Protein AF-A0A7M7PN02-F1 (afdb_monomer_lite)

pLDDT: mean 83.76, std 17.41, range [32.0, 98.0]

Foldseek 3Di:
DPPVPPVVPPPLQPDQLLLCCFQDNPVSSVVSVVVVLCCCQPPNLVVVLVQCVPDPLNESDDNDDDPVLVVLLVVLVLQCQDPVRVVSCVVRVSSVVSNVVQCPPPVNVVVVPDPVDDDDDDNVNSVVVCVVVVGHGPPD

Sequence (140 aa):
MLSMGAEDIAFPSLMSPMFLEVQFTKEAADKASENGIKECRERYLPVFEKVLD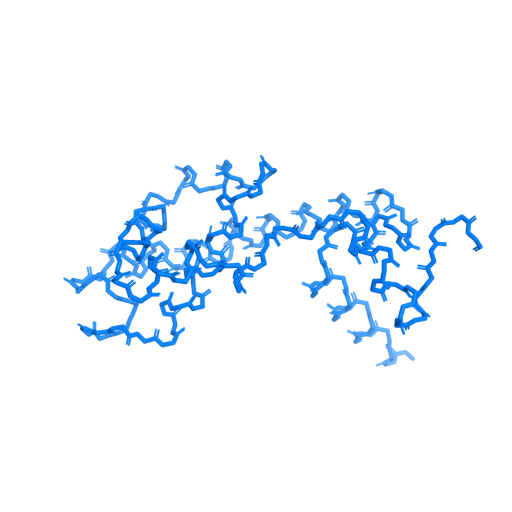ESTSGFLVGDSMSRADIMLFDGLCYLHEDPKLESELQNFPRCSAFIDHFSKQSGIKEYLASPRRNGLPDLEYTKHCCRILNLPLAGK

Radius of gyration: 17.41 Å; chains: 1; bounding box: 35×39×48 Å

InterPro domains:
  IPR004046 Glutathione S-transferase, C-terminal [PF14497] (23-114)
  IPR010987 Glutathione S-transferase, C-terminal-like [PS50405] (1-125)
  IPR036282 Glutathione S-transferase, C-terminal domain superfamily [SSF47616] (14-117)
  IPR050213 Glutathione S-transferase superfamily [PTHR11571] (23-114)

Structure (mmCIF, N/CA/C/O backbone):
data_AF-A0A7M7PN02-F1
#
_entry.id   AF-A0A7M7PN02-F1
#
loop_
_atom_site.group_PDB
_atom_site.id
_atom_site.type_symbol
_atom_site.label_atom_id
_atom_site.label_alt_id
_atom_site.label_comp_id
_atom_site.label_asym_id
_atom_site.label_entity_id
_atom_site.label_seq_id
_atom_site.pdbx_PDB_ins_code
_atom_site.Cartn_x
_atom_site.Cartn_y
_atom_site.Cartn_z
_atom_site.occupancy
_atom_site.B_iso_or_equiv
_atom_site.auth_seq_id
_atom_site.auth_comp_id
_atom_site.auth_asym_id
_atom_site.auth_atom_id
_atom_site.pdbx_PDB_model_num
ATOM 1 N N . MET A 1 1 ? -3.385 20.021 -27.895 1.00 37.88 1 MET A N 1
ATOM 2 C CA . MET A 1 1 ? -2.944 20.492 -26.561 1.00 37.88 1 MET A CA 1
ATOM 3 C C . MET A 1 1 ? -3.757 19.914 -25.395 1.00 37.88 1 MET A C 1
ATOM 5 O O . MET A 1 1 ? -3.311 20.053 -24.271 1.00 37.88 1 MET A O 1
ATOM 9 N N . LEU A 1 2 ? -4.896 19.236 -25.626 1.00 32.00 2 LEU A N 1
ATOM 10 C CA . LEU A 1 2 ? -5.719 18.619 -24.566 1.00 32.00 2 LEU A CA 1
ATOM 11 C C . LEU A 1 2 ? -5.488 17.104 -24.363 1.00 32.00 2 LEU A C 1
ATOM 13 O O . LEU A 1 2 ? -6.155 16.505 -23.532 1.00 32.00 2 LEU A O 1
ATOM 17 N N . SER A 1 3 ? -4.559 16.476 -25.093 1.00 36.75 3 SER A N 1
ATOM 18 C CA . SER A 1 3 ? -4.278 15.032 -24.980 1.00 36.75 3 SER A CA 1
ATOM 19 C C . SER A 1 3 ? -3.108 14.686 -24.052 1.00 36.75 3 SER A C 1
ATOM 21 O O . SER A 1 3 ? -3.038 13.565 -23.571 1.00 36.75 3 SER A O 1
ATOM 23 N N . MET A 1 4 ? -2.226 15.642 -23.739 1.00 36.69 4 MET A N 1
ATOM 24 C CA . MET A 1 4 ? -1.042 15.389 -22.900 1.00 36.69 4 MET A CA 1
ATOM 25 C C . MET A 1 4 ? -1.371 15.197 -21.408 1.00 36.69 4 MET A C 1
ATOM 27 O O . MET A 1 4 ? -0.547 14.716 -20.650 1.00 36.69 4 MET A O 1
ATOM 31 N N . GLY A 1 5 ? -2.577 15.557 -20.955 1.00 40.84 5 GLY A N 1
ATOM 32 C CA . GLY A 1 5 ? -2.918 15.514 -19.527 1.00 40.84 5 GLY A CA 1
ATOM 33 C C . GLY A 1 5 ? -3.327 14.139 -18.989 1.00 40.84 5 GLY A C 1
ATOM 34 O O . GLY A 1 5 ? -3.328 13.951 -17.780 1.00 40.84 5 GLY A O 1
ATOM 35 N N . ALA A 1 6 ? -3.701 13.188 -19.850 1.00 34.66 6 ALA A N 1
ATOM 36 C CA . ALA A 1 6 ? -4.204 11.883 -19.410 1.00 34.66 6 ALA A CA 1
ATOM 37 C C . ALA A 1 6 ? -3.156 10.767 -19.547 1.00 34.66 6 ALA A C 1
ATOM 39 O O . ALA A 1 6 ? -3.041 9.938 -18.647 1.00 34.66 6 ALA A O 1
ATOM 40 N N . GLU A 1 7 ? -2.360 10.774 -20.621 1.00 38.16 7 GLU A N 1
ATOM 41 C CA . GLU A 1 7 ? -1.305 9.772 -20.843 1.00 38.16 7 GLU A CA 1
ATOM 42 C C . GLU A 1 7 ? -0.140 9.935 -19.850 1.00 38.16 7 GLU A C 1
ATOM 44 O O . GLU A 1 7 ? 0.313 8.945 -19.275 1.00 38.16 7 GLU A O 1
ATOM 49 N N . ASP A 1 8 ? 0.253 11.175 -19.539 1.00 39.25 8 ASP A N 1
ATOM 50 C CA . ASP A 1 8 ? 1.377 11.466 -18.634 1.00 39.25 8 ASP A CA 1
ATOM 51 C C . ASP A 1 8 ? 1.031 11.290 -17.144 1.00 39.25 8 ASP A C 1
ATOM 53 O O . ASP A 1 8 ? 1.922 11.132 -16.310 1.00 39.25 8 ASP A O 1
ATOM 57 N N . ILE A 1 9 ? -0.257 11.322 -16.784 1.00 39.31 9 ILE A N 1
ATOM 58 C CA . ILE A 1 9 ? -0.701 11.297 -15.380 1.00 39.31 9 ILE A CA 1
ATOM 59 C C . ILE A 1 9 ? -1.202 9.909 -14.972 1.00 39.31 9 ILE A C 1
ATOM 61 O O . ILE A 1 9 ? -0.959 9.488 -13.841 1.00 39.31 9 ILE A O 1
ATOM 65 N N . ALA A 1 10 ? -1.868 9.174 -15.870 1.00 34.88 10 ALA A N 1
ATOM 66 C CA . ALA A 1 10 ? -2.477 7.892 -15.521 1.00 34.88 10 ALA A CA 1
ATOM 67 C C . ALA A 1 10 ? -1.508 6.708 -15.628 1.00 34.88 10 ALA A C 1
ATOM 69 O O . ALA A 1 10 ? -1.631 5.767 -14.853 1.00 34.88 10 ALA A O 1
ATOM 70 N N . PHE A 1 11 ? -0.540 6.730 -16.549 1.00 39.00 11 PHE A N 1
ATOM 71 C CA . PHE A 1 11 ? 0.335 5.571 -16.762 1.00 39.00 11 PHE A CA 1
ATOM 72 C C . PHE A 1 11 ? 1.490 5.469 -15.745 1.00 39.00 11 PHE A C 1
ATOM 74 O O . PHE A 1 11 ? 1.723 4.380 -15.229 1.00 39.00 11 PHE A O 1
ATOM 81 N N . PRO A 1 12 ? 2.187 6.561 -15.367 1.00 40.47 12 PRO A N 1
ATOM 82 C CA . PRO A 1 12 ? 3.303 6.473 -14.419 1.00 40.47 12 PRO A CA 1
ATOM 83 C C . PRO A 1 12 ? 2.877 6.317 -12.954 1.00 40.47 12 PRO A C 1
ATOM 85 O O . PRO A 1 12 ? 3.663 5.840 -12.146 1.00 40.47 12 PRO A O 1
ATOM 88 N N . SER A 1 13 ? 1.654 6.730 -12.600 1.00 38.94 13 SER A N 1
ATOM 89 C CA . SER A 1 13 ? 1.140 6.662 -11.223 1.00 38.94 13 SER A CA 1
ATOM 90 C C . SER A 1 13 ? 0.481 5.321 -10.879 1.00 38.94 13 SER A C 1
ATOM 92 O O . SER A 1 13 ? 0.428 4.955 -9.708 1.00 38.94 13 SER A O 1
ATOM 94 N N . LEU A 1 14 ? 0.001 4.578 -11.886 1.00 40.34 14 LEU A N 1
ATOM 95 C CA . LEU A 1 14 ? -0.574 3.234 -11.727 1.00 40.34 14 LEU A CA 1
ATOM 96 C C . LEU A 1 14 ? 0.454 2.106 -11.859 1.00 40.34 14 LEU A C 1
ATOM 98 O O . LEU A 1 14 ? 0.180 0.983 -11.438 1.00 40.34 14 LEU A O 1
ATOM 102 N N . MET A 1 15 ? 1.610 2.373 -12.465 1.00 54.16 15 MET A N 1
ATOM 103 C CA . MET A 1 15 ? 2.604 1.351 -12.770 1.00 54.16 15 MET A CA 1
ATOM 104 C C . MET A 1 15 ? 3.764 1.438 -11.778 1.00 54.16 15 MET A C 1
ATOM 106 O O . MET A 1 15 ? 4.314 2.512 -11.553 1.00 54.16 15 MET A O 1
ATOM 110 N N . SER A 1 16 ? 4.153 0.295 -11.201 1.00 66.19 16 SER A N 1
ATOM 111 C CA . SER A 1 16 ? 5.335 0.196 -10.332 1.00 66.19 16 SER A CA 1
ATOM 112 C C . SER A 1 16 ? 6.545 0.883 -10.992 1.00 66.19 16 SER A C 1
ATOM 114 O O . SER A 1 16 ? 6.718 0.734 -12.205 1.00 66.19 16 SER A O 1
ATOM 116 N N . PRO A 1 17 ? 7.422 1.580 -10.244 1.00 68.25 17 PRO A N 1
ATOM 117 C CA . PRO A 1 17 ? 8.624 2.211 -10.796 1.00 68.25 17 PRO A CA 1
ATOM 118 C C . PRO A 1 17 ? 9.484 1.278 -11.658 1.00 68.25 17 PRO A C 1
ATOM 120 O O . PRO A 1 17 ? 10.141 1.718 -12.598 1.00 68.25 17 PRO A O 1
ATOM 123 N N . MET A 1 18 ? 9.417 -0.032 -11.408 1.00 74.69 18 MET A N 1
ATOM 124 C CA . MET A 1 18 ? 10.081 -1.042 -12.227 1.00 74.69 18 MET A CA 1
ATOM 125 C C . MET A 1 18 ? 9.585 -1.063 -13.682 1.00 74.69 18 MET A C 1
ATOM 127 O O . MET A 1 18 ? 10.378 -1.252 -14.600 1.00 74.69 18 MET A O 1
ATOM 131 N N . PHE A 1 19 ? 8.297 -0.811 -13.929 1.00 73.75 19 PHE A N 1
ATOM 132 C CA . PHE A 1 19 ? 7.767 -0.658 -15.286 1.00 73.75 19 PHE A CA 1
ATOM 133 C C . PHE A 1 19 ? 8.341 0.565 -15.989 1.00 73.75 19 PHE A C 1
ATOM 135 O O . PHE A 1 19 ? 8.543 0.513 -17.199 1.00 73.75 19 PHE A O 1
ATOM 142 N N . LEU A 1 20 ? 8.608 1.648 -15.260 1.00 75.56 20 LEU A N 1
ATOM 143 C CA . LEU A 1 20 ? 9.225 2.838 -15.838 1.00 75.56 20 LEU A CA 1
ATOM 144 C C . LEU A 1 20 ? 10.695 2.587 -16.175 1.00 75.56 20 LEU A C 1
ATOM 146 O O . LEU A 1 20 ? 11.147 2.996 -17.240 1.00 75.56 20 LEU A O 1
ATOM 150 N N . GLU A 1 21 ? 11.412 1.854 -15.321 1.00 76.00 21 GLU A N 1
ATOM 151 C CA . GLU A 1 21 ? 12.807 1.481 -15.574 1.00 76.00 21 GLU A CA 1
ATOM 152 C C . GLU A 1 21 ? 12.919 0.558 -16.795 1.00 76.00 21 GLU A C 1
ATOM 154 O O . GLU A 1 21 ? 13.799 0.739 -17.632 1.00 76.00 21 GLU A O 1
ATOM 159 N N . VAL A 1 22 ? 11.995 -0.400 -16.930 1.00 78.56 22 VAL A N 1
ATOM 160 C CA . VAL A 1 22 ? 11.976 -1.367 -18.037 1.00 78.56 22 VAL A CA 1
ATOM 161 C C . VAL A 1 22 ? 11.558 -0.740 -19.369 1.00 78.56 22 VAL A C 1
ATOM 163 O O . VAL A 1 22 ? 12.059 -1.163 -20.410 1.00 78.56 22 VAL A O 1
ATOM 166 N N . GLN A 1 23 ? 10.645 0.232 -19.367 1.00 74.44 23 GLN A N 1
ATOM 167 C CA . GLN A 1 23 ? 10.120 0.840 -20.598 1.00 74.44 23 GLN A CA 1
ATOM 168 C C . GLN A 1 23 ? 10.909 2.076 -21.043 1.00 74.44 23 GLN A C 1
ATOM 170 O O . GLN A 1 23 ? 11.012 2.335 -22.242 1.00 74.44 23 GLN A O 1
ATOM 175 N N . PHE A 1 24 ? 11.459 2.836 -20.093 1.00 79.06 24 PHE A N 1
ATOM 176 C CA . PHE A 1 24 ? 12.065 4.142 -20.341 1.00 79.06 24 PHE A CA 1
ATOM 177 C C . PHE A 1 24 ? 13.504 4.198 -19.820 1.00 79.06 24 PHE A C 1
ATOM 179 O O . PHE A 1 24 ? 14.423 3.691 -20.460 1.00 79.06 24 PHE A O 1
ATOM 186 N N . THR A 1 25 ? 13.722 4.851 -18.679 1.00 79.62 25 THR A N 1
ATOM 187 C CA . THR A 1 25 ? 15.039 5.061 -18.087 1.00 79.62 25 THR A CA 1
ATOM 188 C C . THR A 1 25 ? 14.975 4.873 -16.582 1.00 79.62 25 THR A C 1
ATOM 190 O O . THR A 1 25 ? 13.938 5.079 -15.945 1.00 79.62 25 THR A O 1
ATOM 193 N N . LYS A 1 26 ? 16.130 4.548 -16.000 1.00 82.00 26 LYS A N 1
ATOM 194 C CA . LYS A 1 26 ? 16.314 4.527 -14.550 1.00 82.00 26 LYS A CA 1
ATOM 195 C C . LYS A 1 26 ? 15.943 5.869 -13.906 1.00 82.00 26 LYS A C 1
ATOM 197 O O . LYS A 1 26 ? 15.245 5.891 -12.906 1.00 82.00 26 LYS A O 1
ATOM 202 N N . GLU A 1 27 ? 16.331 6.981 -14.527 1.00 82.69 27 GLU A N 1
ATOM 203 C CA . GLU A 1 27 ? 16.029 8.332 -14.034 1.00 82.69 27 GLU A CA 1
ATOM 204 C C . GLU A 1 27 ? 14.518 8.600 -13.941 1.00 82.69 27 GLU A C 1
ATOM 206 O O . GLU A 1 27 ? 14.042 9.156 -12.952 1.00 82.69 27 GLU A O 1
ATOM 211 N N . ALA A 1 28 ? 13.740 8.169 -14.941 1.00 78.75 28 ALA A N 1
ATOM 212 C CA . ALA A 1 28 ? 12.286 8.304 -14.909 1.00 78.75 28 ALA A CA 1
ATOM 213 C C . ALA A 1 28 ? 11.659 7.473 -13.775 1.00 78.75 28 ALA A C 1
ATOM 215 O O . ALA A 1 28 ? 10.746 7.947 -13.096 1.00 78.75 28 ALA A O 1
ATOM 216 N N . ALA A 1 29 ? 12.170 6.260 -13.548 1.00 79.31 29 ALA A N 1
ATOM 217 C CA . ALA A 1 29 ? 11.735 5.392 -12.458 1.00 79.31 29 ALA A CA 1
ATOM 218 C C . ALA A 1 29 ? 12.075 5.961 -11.074 1.00 79.31 29 ALA A C 1
ATOM 220 O O . ALA A 1 29 ? 11.226 5.954 -10.179 1.00 79.31 29 ALA A O 1
ATOM 221 N N . ASP A 1 30 ? 13.289 6.484 -10.908 1.00 83.19 30 ASP A N 1
ATOM 222 C CA . ASP A 1 30 ? 13.752 7.075 -9.653 1.00 83.19 30 ASP A CA 1
ATOM 223 C C . ASP A 1 30 ? 12.900 8.309 -9.311 1.00 83.19 30 ASP A C 1
ATOM 225 O O . ASP A 1 30 ? 12.319 8.377 -8.229 1.00 83.19 30 ASP A O 1
ATOM 229 N N . LYS A 1 31 ? 12.678 9.213 -10.276 1.00 82.56 31 LYS A N 1
ATOM 230 C CA . LYS A 1 31 ? 11.820 10.397 -10.092 1.00 82.56 31 LYS A CA 1
ATOM 231 C C . LYS A 1 31 ? 10.371 10.042 -9.738 1.00 82.56 31 LYS A C 1
ATOM 233 O O . LYS A 1 31 ? 9.751 10.704 -8.906 1.00 82.56 31 LYS A O 1
ATOM 238 N N . ALA A 1 32 ? 9.800 9.021 -10.377 1.00 78.81 32 ALA A N 1
ATOM 239 C CA . ALA A 1 32 ? 8.450 8.562 -10.051 1.00 78.81 32 ALA A CA 1
ATOM 240 C C . ALA A 1 32 ? 8.377 7.954 -8.643 1.00 78.81 32 ALA A C 1
ATOM 242 O O . ALA A 1 32 ? 7.427 8.232 -7.913 1.00 78.81 32 ALA A O 1
ATOM 243 N N . SER A 1 33 ? 9.400 7.191 -8.243 1.00 81.44 33 SER A N 1
ATOM 244 C CA . SER A 1 33 ? 9.513 6.642 -6.886 1.00 81.44 33 SER A CA 1
ATOM 245 C C . SER A 1 33 ? 9.582 7.753 -5.842 1.00 81.44 33 SER A C 1
ATOM 247 O O . SER A 1 33 ? 8.829 7.726 -4.875 1.00 81.44 33 SER A O 1
ATOM 249 N N . GLU A 1 34 ? 10.431 8.762 -6.058 1.00 85.12 34 GLU A N 1
ATOM 250 C CA . GLU A 1 34 ? 10.569 9.915 -5.161 1.00 85.12 34 GLU A CA 1
ATOM 251 C C . GLU A 1 34 ? 9.245 10.669 -4.991 1.00 85.12 34 GLU A C 1
ATOM 253 O O . GLU A 1 34 ? 8.841 10.979 -3.868 1.00 85.12 34 GLU A O 1
ATOM 258 N N . ASN A 1 35 ? 8.527 10.916 -6.091 1.00 84.12 35 ASN A N 1
ATOM 259 C CA . ASN A 1 35 ? 7.209 11.547 -6.044 1.00 84.12 35 ASN A CA 1
ATOM 260 C C . ASN A 1 35 ? 6.181 10.680 -5.302 1.00 84.12 35 ASN A C 1
ATOM 262 O O . ASN A 1 35 ? 5.406 11.205 -4.505 1.00 84.12 35 ASN A O 1
ATOM 266 N N . GLY A 1 36 ? 6.180 9.366 -5.541 1.00 81.00 36 GLY A N 1
ATOM 267 C CA . GLY A 1 36 ? 5.299 8.423 -4.851 1.00 81.00 36 GLY A CA 1
ATOM 268 C C . GLY A 1 36 ? 5.547 8.407 -3.343 1.00 81.00 36 GLY A C 1
ATOM 269 O O . GLY A 1 36 ? 4.607 8.568 -2.567 1.00 81.00 36 GLY A O 1
ATOM 270 N N . ILE A 1 37 ? 6.815 8.318 -2.930 1.00 85.75 37 ILE A N 1
ATOM 271 C CA . ILE A 1 37 ? 7.234 8.398 -1.522 1.00 85.75 37 ILE A CA 1
ATOM 272 C C . ILE A 1 37 ? 6.764 9.710 -0.900 1.00 85.75 37 ILE A C 1
ATOM 274 O O . ILE A 1 37 ? 6.196 9.712 0.193 1.00 85.75 37 ILE A O 1
ATOM 278 N N . LYS A 1 38 ? 6.959 10.828 -1.606 1.00 87.88 38 LYS A N 1
ATOM 279 C CA . LYS A 1 38 ? 6.525 12.142 -1.138 1.00 87.88 38 LYS A CA 1
ATOM 280 C C . LYS A 1 38 ? 5.014 12.193 -0.907 1.00 87.88 38 LYS A C 1
ATOM 282 O O . LYS A 1 38 ? 4.586 12.615 0.163 1.00 87.88 38 LYS A O 1
ATOM 287 N N . GLU A 1 39 ? 4.202 11.733 -1.858 1.00 86.25 39 GLU A N 1
ATOM 288 C CA . GLU A 1 39 ? 2.743 11.697 -1.695 1.00 86.25 39 GLU A CA 1
ATOM 289 C C . GLU A 1 39 ? 2.323 10.760 -0.547 1.00 86.25 39 GLU A C 1
ATOM 291 O O . GLU A 1 39 ? 1.461 11.119 0.258 1.00 86.25 39 GLU A O 1
ATOM 296 N N . CYS A 1 40 ? 2.947 9.585 -0.411 1.00 86.56 40 CYS A N 1
ATOM 297 C CA . CYS A 1 40 ? 2.708 8.691 0.725 1.00 86.56 40 CYS A CA 1
ATOM 298 C C . CYS A 1 40 ? 2.963 9.408 2.056 1.00 86.56 40 CYS A C 1
ATOM 300 O O . CYS A 1 40 ? 2.082 9.419 2.918 1.00 86.56 40 CYS A O 1
ATOM 302 N N . ARG A 1 41 ? 4.127 10.049 2.196 1.00 89.56 41 ARG A N 1
ATOM 303 C CA . ARG A 1 41 ? 4.575 10.713 3.425 1.00 89.56 41 ARG A CA 1
ATOM 304 C C . ARG A 1 41 ? 3.780 11.972 3.759 1.00 89.56 41 ARG A C 1
ATOM 306 O O . ARG A 1 41 ? 3.487 12.207 4.925 1.00 89.56 41 ARG A O 1
ATOM 313 N N . GLU A 1 42 ? 3.470 12.802 2.769 1.00 91.62 42 GLU A N 1
ATOM 314 C CA . GLU A 1 42 ? 2.917 14.143 3.001 1.00 91.62 42 GLU A CA 1
ATOM 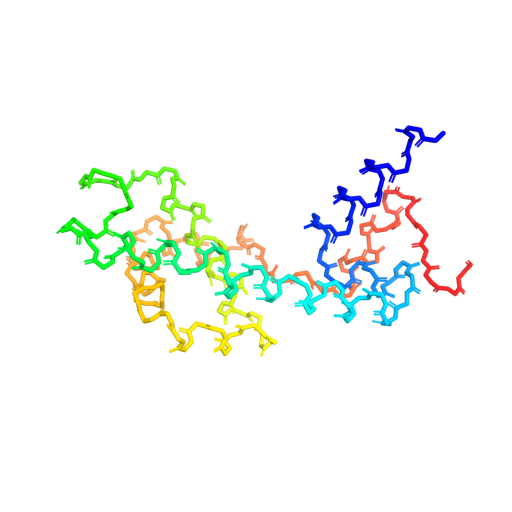315 C C . GLU A 1 42 ? 1.391 14.191 2.884 1.00 91.62 42 GLU A C 1
ATOM 317 O O . GLU A 1 42 ? 0.756 15.029 3.525 1.00 91.62 42 GLU A O 1
ATOM 322 N N . ARG A 1 43 ? 0.786 13.306 2.083 1.00 91.75 43 ARG A N 1
ATOM 323 C CA . ARG A 1 43 ? -0.642 13.379 1.747 1.00 91.75 43 ARG A CA 1
ATOM 324 C C . ARG A 1 43 ? -1.468 12.241 2.325 1.00 91.75 43 ARG A C 1
ATOM 326 O O . ARG A 1 43 ? -2.546 12.505 2.850 1.00 91.75 43 ARG A O 1
ATOM 333 N N . TYR A 1 44 ? -1.016 10.994 2.194 1.00 92.12 44 TYR A N 1
ATOM 334 C CA . TYR A 1 44 ? -1.861 9.833 2.502 1.00 92.12 44 TYR A CA 1
ATOM 335 C C . TYR A 1 44 ? -1.660 9.298 3.921 1.00 92.12 44 TYR A C 1
ATOM 337 O O . TYR A 1 44 ? -2.619 9.259 4.692 1.00 92.12 44 TYR A O 1
ATOM 345 N N . LEU A 1 45 ? -0.433 8.916 4.290 1.00 94.94 45 LEU A N 1
ATOM 346 C CA . LEU A 1 45 ? -0.151 8.319 5.600 1.00 94.94 45 LEU A CA 1
ATOM 347 C C . LEU A 1 45 ? -0.541 9.230 6.775 1.00 94.94 45 LEU A C 1
ATOM 349 O O . LEU A 1 45 ? -1.179 8.718 7.691 1.00 94.94 45 LEU A O 1
ATOM 353 N N . PRO A 1 46 ? -0.308 10.561 6.752 1.00 97.62 46 PRO A N 1
ATOM 354 C CA . PRO A 1 46 ? -0.738 11.430 7.850 1.00 97.62 46 PRO A CA 1
ATOM 355 C C . PRO A 1 46 ? -2.252 11.417 8.096 1.00 97.62 46 PRO A C 1
ATOM 357 O O . PRO A 1 46 ? -2.698 11.547 9.235 1.00 97.62 46 PRO A O 1
ATOM 360 N N . VAL A 1 47 ? -3.057 11.256 7.038 1.00 97.69 47 VAL A N 1
ATOM 361 C CA . VAL A 1 47 ? -4.521 11.213 7.150 1.00 97.69 47 VAL A CA 1
ATOM 362 C C . VAL A 1 47 ? -4.963 9.915 7.816 1.00 97.69 47 VAL A C 1
ATOM 364 O O . VAL A 1 47 ? -5.754 9.955 8.756 1.00 97.69 47 VAL A O 1
ATOM 367 N N . PHE A 1 48 ? -4.440 8.773 7.365 1.00 97.50 48 PHE A N 1
ATOM 368 C CA . PHE A 1 48 ? -4.791 7.477 7.947 1.00 97.50 48 PHE A CA 1
ATOM 369 C C . PHE A 1 48 ? -4.243 7.308 9.360 1.00 97.50 48 PHE A C 1
ATOM 371 O O . PHE A 1 48 ? -4.960 6.808 10.219 1.00 97.50 48 PHE A O 1
ATOM 378 N N . GLU A 1 49 ? -3.033 7.795 9.629 1.00 98.00 49 GLU A N 1
ATOM 379 C CA . GLU A 1 49 ? -2.447 7.804 10.968 1.00 98.00 49 GLU A CA 1
ATOM 380 C C . GLU A 1 49 ? -3.362 8.523 11.961 1.00 98.00 49 GLU A C 1
ATOM 382 O O . GLU A 1 49 ? -3.681 7.979 13.015 1.00 98.00 49 GLU A O 1
ATOM 387 N N . LYS A 1 50 ? -3.855 9.712 11.587 1.00 97.94 50 LYS A N 1
ATOM 388 C CA . LYS A 1 50 ? -4.798 10.476 12.405 1.00 97.94 50 LYS A CA 1
ATOM 389 C C . LYS A 1 50 ? -6.116 9.727 12.621 1.00 97.94 50 LYS A C 1
ATOM 391 O O . LYS A 1 50 ? -6.583 9.643 13.750 1.00 97.94 50 LYS A O 1
ATOM 396 N N . VAL A 1 51 ? -6.710 9.178 11.558 1.00 97.31 51 VAL A N 1
ATOM 397 C CA . VAL A 1 51 ? -7.973 8.422 11.658 1.00 97.31 51 VAL A CA 1
ATOM 398 C C . VAL A 1 51 ? -7.818 7.204 12.571 1.00 97.31 51 VAL A C 1
ATOM 400 O O . VAL A 1 51 ? -8.706 6.918 13.368 1.00 97.31 51 VAL A O 1
ATOM 403 N N . LEU A 1 52 ? -6.691 6.499 12.481 1.00 96.75 52 LEU A N 1
ATOM 404 C CA . LEU A 1 52 ? -6.401 5.339 13.319 1.00 96.75 52 LEU A CA 1
ATOM 405 C C . LEU A 1 52 ? -6.116 5.722 14.774 1.00 96.75 52 LEU A C 1
ATOM 407 O O . LEU A 1 52 ? -6.486 4.968 15.669 1.00 96.75 52 LEU A O 1
ATOM 411 N N . ASP A 1 53 ? -5.488 6.873 15.021 1.00 97.19 53 ASP A N 1
ATOM 412 C CA . ASP A 1 53 ? -5.274 7.388 16.378 1.00 97.19 53 ASP A CA 1
ATOM 413 C C . ASP A 1 53 ? -6.592 7.799 17.056 1.00 97.19 53 ASP A C 1
ATOM 415 O O . ASP A 1 53 ? -6.790 7.543 18.242 1.00 97.19 53 ASP A O 1
ATOM 419 N N . GLU A 1 54 ? -7.521 8.380 16.290 1.00 96.25 54 GLU A N 1
ATOM 420 C CA . GLU A 1 54 ? -8.852 8.783 16.764 1.00 96.25 54 GLU A CA 1
ATOM 421 C C . GLU A 1 54 ? -9.849 7.607 16.843 1.00 96.25 54 GLU A C 1
ATOM 423 O O . GLU A 1 54 ? -10.902 7.724 17.479 1.00 96.25 54 GLU A O 1
ATOM 428 N N . SER A 1 55 ? -9.541 6.465 16.216 1.00 94.94 55 SER A N 1
ATOM 429 C CA . SER A 1 55 ? -10.416 5.290 16.207 1.00 94.94 55 SER A CA 1
ATOM 430 C C . SER A 1 55 ? -10.460 4.603 17.572 1.00 94.94 55 SER A C 1
ATOM 432 O O . SER A 1 55 ? -9.444 4.210 18.142 1.00 94.94 55 SER A O 1
ATOM 434 N N . THR A 1 56 ? -11.672 4.383 18.083 1.00 92.69 56 THR A N 1
ATOM 435 C CA . THR A 1 56 ? -11.906 3.625 19.324 1.00 92.69 56 THR A CA 1
ATOM 436 C C . THR A 1 56 ? -12.188 2.144 19.075 1.00 92.69 56 THR A C 1
ATOM 438 O O . THR A 1 56 ? -12.073 1.337 19.996 1.00 92.69 56 THR A O 1
ATOM 441 N N . SER A 1 57 ? -12.542 1.778 17.840 1.00 92.31 57 SER A N 1
ATOM 442 C CA . SER A 1 57 ? -12.841 0.401 17.436 1.00 92.31 57 SER A CA 1
ATOM 443 C C . SER A 1 57 ? -11.639 -0.324 16.827 1.00 92.31 57 SER A C 1
ATOM 445 O O . SER A 1 57 ? -11.640 -1.551 16.759 1.00 92.31 57 SER A O 1
ATOM 447 N N . GLY A 1 58 ? -10.624 0.420 16.374 1.00 89.88 58 GLY A N 1
ATOM 448 C CA . GLY A 1 58 ? -9.502 -0.115 15.598 1.00 89.88 58 GLY A CA 1
ATOM 449 C C . GLY A 1 58 ? -9.801 -0.290 14.104 1.00 89.88 58 GLY A C 1
ATOM 450 O O . GLY A 1 58 ? -8.917 -0.712 13.361 1.00 89.88 58 GLY A O 1
ATOM 451 N N . PHE A 1 59 ? -11.012 0.057 13.656 1.00 94.12 59 PHE A N 1
ATOM 452 C CA . PHE A 1 59 ? -11.397 0.117 12.244 1.00 94.12 59 PHE A CA 1
ATOM 453 C C . PHE A 1 59 ? -11.415 1.569 11.755 1.00 94.12 59 PHE A C 1
ATOM 455 O O . PHE A 1 59 ? -11.615 2.500 12.541 1.00 94.12 59 PHE A O 1
ATOM 462 N N . LEU A 1 60 ? -11.226 1.772 10.451 1.00 95.81 60 LEU A N 1
ATOM 463 C CA . LEU A 1 60 ? -11.263 3.096 9.826 1.00 95.81 60 LEU A CA 1
ATOM 464 C C . LEU A 1 60 ? -12.658 3.726 9.855 1.00 95.81 60 LEU A C 1
ATOM 466 O O . LEU A 1 60 ? -12.781 4.949 9.906 1.00 95.81 60 LEU A O 1
ATOM 470 N N . VAL A 1 61 ? -13.713 2.911 9.774 1.00 95.19 61 VAL A N 1
ATOM 471 C CA . VAL A 1 61 ? -15.100 3.384 9.733 1.00 95.19 61 VAL A CA 1
ATOM 472 C C . VAL A 1 61 ? -15.987 2.476 10.575 1.00 95.19 61 VAL A C 1
ATOM 474 O O . VAL A 1 61 ? -16.067 1.277 10.328 1.00 95.19 61 VAL A O 1
ATOM 477 N N . GLY A 1 62 ? -16.713 3.065 11.527 1.00 95.06 62 GLY A N 1
ATOM 478 C CA . GLY A 1 62 ? -17.620 2.325 12.402 1.00 95.06 62 GLY A CA 1
ATOM 479 C C . GLY A 1 62 ? -16.877 1.393 13.360 1.00 95.06 62 GLY A C 1
ATOM 480 O O . GLY A 1 62 ? -15.807 1.728 13.867 1.00 95.06 62 GLY A O 1
ATOM 481 N N . ASP A 1 63 ? -17.468 0.237 13.638 1.00 95.81 63 ASP A N 1
ATOM 482 C CA . ASP A 1 63 ? -17.003 -0.734 14.634 1.00 95.81 63 ASP A CA 1
ATOM 483 C C . ASP A 1 63 ? -16.688 -2.121 14.050 1.00 95.81 63 ASP A C 1
ATOM 485 O O . ASP A 1 63 ? -16.459 -3.077 14.792 1.00 95.81 63 ASP A O 1
ATOM 489 N N . SER A 1 64 ? -16.666 -2.240 12.722 1.00 93.62 64 SER A N 1
ATOM 490 C CA . SER A 1 64 ? -16.434 -3.500 12.023 1.00 93.62 64 SER A CA 1
ATOM 491 C C . SER A 1 64 ? -15.636 -3.303 10.739 1.00 93.62 64 SER A C 1
ATOM 493 O O . SER A 1 64 ? -15.568 -2.210 10.179 1.00 93.62 64 SER A O 1
ATOM 495 N N . MET A 1 65 ? -15.023 -4.393 10.270 1.00 94.38 65 MET A N 1
ATOM 496 C CA . MET A 1 65 ? -14.199 -4.392 9.066 1.00 94.38 65 MET A CA 1
ATOM 497 C C . MET A 1 65 ? -14.992 -3.918 7.847 1.00 94.38 65 MET A C 1
ATOM 499 O O . MET A 1 65 ? -16.038 -4.469 7.499 1.00 94.38 65 MET A O 1
ATOM 503 N N . SER A 1 66 ? -14.425 -2.946 7.148 1.00 95.19 66 SER A N 1
ATOM 504 C CA . SER A 1 66 ? -14.958 -2.384 5.920 1.00 95.19 66 SER A CA 1
ATOM 505 C C . SER A 1 66 ? -13.992 -2.587 4.751 1.00 95.19 66 SER A C 1
ATOM 507 O O . SER A 1 66 ? -12.840 -3.001 4.898 1.00 95.19 66 SER A O 1
ATOM 509 N N . ARG A 1 67 ? -14.446 -2.235 3.544 1.00 96.12 67 ARG A N 1
ATOM 510 C CA . ARG A 1 67 ? -13.571 -2.221 2.365 1.00 96.12 67 ARG A CA 1
ATOM 511 C C . ARG A 1 67 ? -12.431 -1.207 2.501 1.00 96.12 67 ARG A C 1
ATOM 513 O O . ARG A 1 67 ? -11.377 -1.428 1.914 1.00 96.12 67 ARG A O 1
ATOM 520 N N . ALA A 1 68 ? -12.631 -0.123 3.256 1.00 96.00 68 ALA A N 1
ATOM 521 C CA . ALA A 1 68 ? -11.587 0.870 3.485 1.00 96.00 68 ALA A CA 1
ATOM 522 C C . ALA A 1 68 ? -10.402 0.244 4.227 1.00 96.00 68 ALA A C 1
ATOM 524 O O . ALA A 1 68 ? -9.259 0.463 3.837 1.00 96.00 68 ALA A O 1
ATOM 525 N N . ASP A 1 69 ? -10.682 -0.593 5.227 1.00 96.56 69 ASP A N 1
ATOM 526 C CA . ASP A 1 69 ? -9.652 -1.272 6.009 1.00 96.56 69 ASP A CA 1
ATOM 527 C C . ASP A 1 69 ? -8.827 -2.230 5.148 1.00 96.56 69 ASP A C 1
ATOM 529 O O . ASP A 1 69 ? -7.603 -2.224 5.210 1.00 96.56 69 ASP A O 1
ATOM 533 N N . ILE A 1 70 ? -9.494 -3.008 4.288 1.00 95.44 70 ILE A N 1
ATOM 534 C CA . ILE A 1 70 ? -8.832 -3.941 3.365 1.00 95.44 70 ILE A CA 1
ATOM 535 C C . ILE A 1 7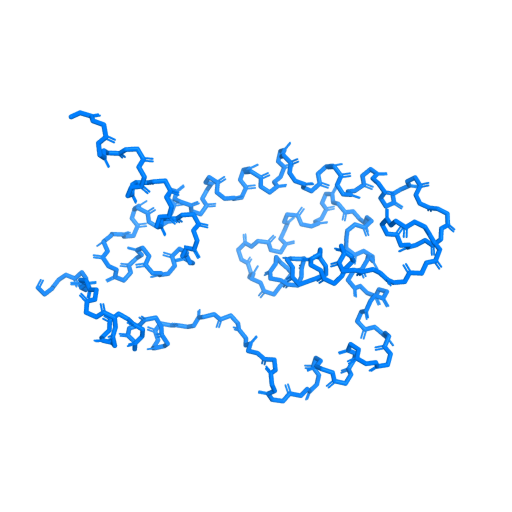0 ? -7.940 -3.184 2.374 1.00 95.44 70 ILE A C 1
ATOM 537 O O . ILE A 1 70 ? -6.812 -3.602 2.126 1.00 95.44 70 ILE A O 1
ATOM 541 N N . MET A 1 71 ? -8.426 -2.070 1.815 1.00 95.44 71 MET A N 1
ATOM 542 C CA . MET A 1 71 ? -7.654 -1.268 0.860 1.00 95.44 71 MET A CA 1
ATOM 543 C C . MET A 1 71 ? -6.447 -0.590 1.514 1.00 95.44 71 MET A C 1
ATOM 545 O O . MET A 1 71 ? -5.373 -0.565 0.917 1.00 95.44 71 MET A O 1
ATOM 549 N N . LEU A 1 72 ? -6.604 -0.059 2.733 1.00 95.38 72 LEU A N 1
ATOM 550 C CA . LEU A 1 72 ? -5.478 0.500 3.478 1.00 95.38 72 LEU A CA 1
ATOM 551 C C . LEU A 1 72 ? -4.468 -0.593 3.830 1.00 95.38 72 LEU A C 1
ATOM 553 O O . LEU A 1 72 ? -3.277 -0.398 3.622 1.00 95.38 72 LEU A O 1
ATOM 557 N N . PHE A 1 73 ? -4.936 -1.742 4.323 1.00 96.31 73 PHE A N 1
ATOM 558 C CA . PHE A 1 73 ? -4.077 -2.870 4.671 1.00 96.31 73 PHE A CA 1
ATOM 559 C C . PHE A 1 73 ? -3.232 -3.334 3.478 1.00 96.31 73 PHE A C 1
ATOM 561 O O . PHE A 1 73 ? -2.024 -3.487 3.625 1.00 96.31 73 PHE A O 1
ATOM 568 N N . ASP A 1 74 ? -3.832 -3.487 2.295 1.00 92.44 74 ASP A N 1
ATOM 569 C CA . ASP A 1 74 ? -3.112 -3.871 1.073 1.00 92.44 74 ASP A CA 1
ATOM 570 C C . ASP A 1 74 ? -2.018 -2.851 0.702 1.00 92.44 74 ASP A C 1
ATOM 572 O O . ASP A 1 74 ? -0.863 -3.220 0.482 1.00 92.44 74 ASP A O 1
ATOM 576 N N . GLY A 1 75 ? -2.344 -1.554 0.734 1.00 91.06 75 GLY A N 1
ATOM 577 C CA . GLY A 1 75 ? -1.370 -0.489 0.477 1.00 91.06 75 GLY A CA 1
ATOM 578 C C . GLY A 1 75 ? -0.241 -0.434 1.513 1.00 91.06 75 GLY A C 1
ATOM 579 O O . GLY A 1 75 ? 0.924 -0.267 1.155 1.00 91.06 75 GLY A O 1
ATOM 580 N N . LEU A 1 76 ? -0.560 -0.618 2.795 1.00 94.38 76 LEU A N 1
ATOM 581 C CA . LEU A 1 76 ? 0.429 -0.649 3.873 1.00 94.38 76 LEU A CA 1
ATOM 582 C C . LEU A 1 76 ? 1.328 -1.888 3.799 1.00 94.38 76 LEU A C 1
ATOM 584 O O . LEU A 1 76 ? 2.522 -1.780 4.068 1.00 94.38 76 LEU A O 1
ATOM 588 N N . CYS A 1 77 ? 0.798 -3.042 3.386 1.00 92.81 77 CYS A N 1
ATOM 589 C CA . CYS A 1 77 ? 1.609 -4.224 3.120 1.00 92.81 77 CYS A CA 1
ATOM 590 C C . CYS A 1 77 ? 2.622 -3.983 2.000 1.00 92.81 77 CYS A C 1
ATOM 592 O O . CYS A 1 77 ? 3.770 -4.387 2.149 1.00 92.81 77 CYS A O 1
ATOM 594 N N . TYR A 1 78 ? 2.233 -3.300 0.919 1.00 89.06 78 TYR A N 1
ATOM 595 C CA . TYR A 1 78 ? 3.178 -2.938 -0.141 1.00 89.06 78 TYR A CA 1
ATOM 596 C C . TYR A 1 78 ? 4.326 -2.077 0.408 1.00 89.06 78 TYR A C 1
ATOM 598 O O . TYR A 1 78 ? 5.491 -2.359 0.140 1.00 89.06 78 TYR A O 1
ATOM 606 N N . LEU A 1 79 ? 4.009 -1.056 1.215 1.00 89.38 79 LEU A N 1
ATOM 607 C CA . LEU A 1 79 ? 5.025 -0.203 1.845 1.00 89.38 79 LEU A CA 1
ATOM 608 C C . LEU A 1 79 ? 5.933 -0.983 2.800 1.00 89.38 79 LEU A C 1
ATOM 610 O O . LEU A 1 79 ? 7.127 -0.721 2.846 1.00 89.38 79 LEU A O 1
ATOM 614 N N . HIS A 1 80 ? 5.374 -1.924 3.560 1.00 92.12 80 HIS A N 1
ATOM 615 C CA . HIS A 1 80 ? 6.123 -2.736 4.515 1.00 92.12 80 HIS A CA 1
ATOM 616 C C . HIS A 1 80 ? 7.044 -3.759 3.841 1.00 92.12 80 HIS A C 1
ATOM 618 O O . HIS A 1 80 ? 8.134 -4.020 4.336 1.00 92.12 80 HIS A O 1
ATOM 624 N N . GLU A 1 81 ? 6.612 -4.344 2.724 1.00 90.69 81 GLU A N 1
ATOM 625 C CA . GLU A 1 81 ? 7.346 -5.404 2.028 1.00 90.69 81 GLU A CA 1
ATOM 626 C C . GLU A 1 81 ? 8.402 -4.859 1.050 1.00 90.69 81 GLU A C 1
ATOM 628 O O . GLU A 1 81 ? 9.352 -5.576 0.734 1.00 90.69 81 GLU A O 1
ATOM 633 N N . ASP A 1 82 ? 8.264 -3.617 0.564 1.00 86.81 82 ASP A N 1
ATOM 634 C CA . ASP A 1 82 ? 9.258 -2.971 -0.302 1.00 86.81 82 ASP A CA 1
ATOM 635 C C . ASP A 1 82 ? 10.400 -2.357 0.537 1.00 86.81 82 ASP A C 1
ATOM 637 O O . ASP A 1 82 ? 10.184 -1.359 1.235 1.00 86.81 82 ASP A O 1
ATOM 641 N N . PRO A 1 83 ? 11.649 -2.861 0.431 1.00 85.44 83 PRO A N 1
ATOM 642 C CA . PRO A 1 83 ? 12.777 -2.364 1.224 1.00 85.44 83 PRO A CA 1
ATOM 643 C C . PRO A 1 83 ? 13.100 -0.881 1.009 1.00 85.44 83 PRO A C 1
ATOM 645 O O . PRO A 1 83 ? 13.787 -0.275 1.830 1.00 85.44 83 PRO A O 1
ATOM 648 N N . LYS A 1 84 ? 12.656 -0.286 -0.106 1.00 81.94 84 LYS A N 1
ATOM 649 C CA . LYS A 1 84 ? 12.843 1.146 -0.378 1.00 81.94 84 LYS A CA 1
ATOM 650 C C . LYS A 1 84 ? 11.832 2.021 0.361 1.00 81.94 84 LYS A C 1
ATOM 652 O O . LYS A 1 84 ? 12.066 3.220 0.486 1.00 81.94 84 LYS A O 1
ATOM 657 N N . LEU A 1 85 ? 10.708 1.445 0.787 1.00 84.00 85 LEU A N 1
ATOM 658 C CA . LEU A 1 85 ? 9.556 2.158 1.339 1.00 84.00 85 LEU A CA 1
ATOM 659 C C . LEU A 1 85 ? 9.302 1.821 2.810 1.00 84.00 85 LEU A C 1
ATOM 661 O O . LEU A 1 85 ? 8.666 2.614 3.500 1.00 84.00 85 LEU A O 1
ATOM 665 N N . GLU A 1 86 ? 9.831 0.703 3.314 1.00 87.69 86 GLU A N 1
ATOM 666 C CA . GLU A 1 86 ? 9.598 0.241 4.689 1.00 87.69 86 GLU A CA 1
ATOM 667 C C . GLU A 1 86 ? 9.932 1.321 5.733 1.00 87.69 86 GLU A C 1
ATOM 669 O O . GLU A 1 86 ? 9.206 1.500 6.715 1.00 87.69 86 GLU A O 1
ATOM 674 N N . SER A 1 87 ? 10.988 2.113 5.498 1.00 90.69 87 SER A N 1
ATOM 675 C CA . SER A 1 87 ? 11.395 3.199 6.397 1.00 90.69 87 SER A CA 1
ATOM 676 C C . SER A 1 87 ? 10.341 4.292 6.563 1.00 90.69 87 SER A C 1
ATOM 678 O O . SER A 1 87 ? 10.333 4.970 7.589 1.00 90.69 87 SER A O 1
ATOM 680 N N . GLU A 1 88 ? 9.436 4.467 5.596 1.00 88.94 88 GLU A N 1
ATOM 681 C CA . GLU A 1 88 ? 8.376 5.473 5.680 1.00 88.94 88 GLU A CA 1
ATOM 682 C C . GLU A 1 88 ? 7.434 5.195 6.852 1.00 88.94 88 GLU A C 1
ATOM 684 O O . GLU A 1 88 ? 7.023 6.130 7.538 1.00 88.94 88 GLU A O 1
ATOM 689 N N . LEU A 1 89 ? 7.164 3.920 7.153 1.00 92.38 89 LEU A N 1
ATOM 690 C CA . LEU A 1 89 ? 6.256 3.509 8.227 1.00 92.38 89 LEU A CA 1
ATOM 691 C C . LEU A 1 89 ? 6.791 3.812 9.634 1.00 92.38 89 LEU A C 1
ATOM 693 O O . LEU A 1 89 ? 6.009 3.845 10.583 1.00 92.38 89 LEU A O 1
ATOM 697 N N . GLN A 1 90 ? 8.090 4.087 9.793 1.00 93.50 90 GLN A N 1
ATOM 698 C CA . GLN A 1 90 ? 8.682 4.411 11.100 1.00 93.50 90 GLN A CA 1
ATOM 699 C C . GLN A 1 90 ? 8.085 5.684 11.717 1.00 93.50 90 GLN A C 1
ATOM 701 O O . GLN A 1 90 ? 8.034 5.813 12.938 1.00 93.50 90 GLN A O 1
ATOM 706 N N . ASN A 1 91 ? 7.597 6.604 10.879 1.00 94.31 91 ASN A N 1
ATOM 707 C CA . ASN A 1 91 ? 6.962 7.849 11.315 1.00 94.31 91 ASN A CA 1
ATOM 708 C C . ASN A 1 91 ? 5.443 7.713 11.536 1.00 94.31 91 ASN A C 1
ATOM 710 O O . ASN A 1 91 ? 4.808 8.682 11.949 1.00 94.31 91 ASN A O 1
ATOM 714 N N . PHE A 1 92 ? 4.865 6.537 11.266 1.00 97.06 92 PHE A N 1
ATOM 715 C CA . PHE A 1 92 ? 3.420 6.280 11.295 1.00 97.06 92 PHE A CA 1
ATOM 716 C C . PHE A 1 92 ? 3.111 5.012 12.116 1.00 97.06 92 PHE A C 1
ATOM 718 O O . PHE A 1 92 ? 2.739 3.967 11.564 1.00 97.06 92 PHE A O 1
ATOM 725 N N . PRO A 1 93 ? 3.331 5.049 13.447 1.00 96.75 93 PRO A N 1
ATOM 726 C CA . PRO A 1 93 ? 3.192 3.885 14.318 1.00 96.75 93 PRO A CA 1
ATOM 727 C C . PRO A 1 93 ? 1.783 3.275 14.340 1.00 96.75 93 PRO A C 1
ATOM 729 O O . PRO A 1 93 ? 1.668 2.064 14.533 1.00 96.75 93 PRO A O 1
ATOM 732 N N . ARG A 1 94 ? 0.708 4.052 14.138 1.00 97.62 94 ARG A N 1
ATOM 733 C CA . ARG A 1 94 ? -0.658 3.507 14.046 1.00 97.62 94 ARG A CA 1
ATOM 734 C C . ARG A 1 94 ? -0.852 2.730 12.756 1.00 97.62 94 ARG A C 1
ATOM 736 O O . ARG A 1 94 ? -1.380 1.623 12.811 1.00 97.62 94 ARG A O 1
ATOM 743 N N . CYS A 1 95 ? -0.376 3.253 11.628 1.00 97.19 95 CYS A N 1
ATOM 744 C CA . CYS A 1 95 ? -0.369 2.525 10.361 1.00 97.19 95 CYS A CA 1
ATOM 745 C C . CYS A 1 95 ? 0.448 1.228 10.470 1.00 97.19 95 CYS A C 1
ATOM 747 O O . CYS A 1 95 ? -0.014 0.175 10.043 1.00 97.19 95 CYS A O 1
ATOM 749 N N . SER A 1 96 ? 1.621 1.265 11.109 1.00 96.19 96 SER A N 1
ATOM 750 C CA . SER A 1 96 ? 2.424 0.059 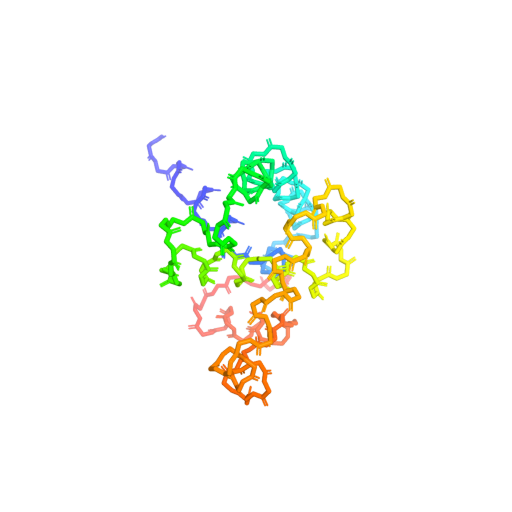11.360 1.00 96.19 96 SER A CA 1
ATOM 751 C C . SER A 1 96 ? 1.670 -0.967 12.225 1.00 96.19 96 SER A C 1
ATOM 753 O O . SER A 1 96 ? 1.506 -2.125 11.838 1.00 96.19 96 SER A O 1
ATOM 755 N N . ALA A 1 97 ? 1.087 -0.531 13.347 1.00 95.62 97 ALA A N 1
ATOM 756 C CA . ALA A 1 97 ? 0.286 -1.394 14.217 1.00 95.62 97 ALA A CA 1
ATOM 757 C C . ALA A 1 97 ? -0.970 -1.959 13.523 1.00 95.62 97 ALA A C 1
ATOM 759 O O . ALA A 1 97 ? -1.419 -3.061 13.849 1.00 95.62 97 ALA A O 1
ATOM 760 N N . PHE A 1 98 ? -1.536 -1.229 12.559 1.00 96.81 98 PHE A N 1
ATOM 761 C CA . PHE A 1 98 ? -2.676 -1.678 11.765 1.00 96.81 98 PHE A CA 1
ATOM 762 C C . PHE A 1 98 ? -2.335 -2.920 10.934 1.00 96.81 98 PHE A C 1
ATOM 764 O O . PHE A 1 98 ? -3.129 -3.861 10.897 1.00 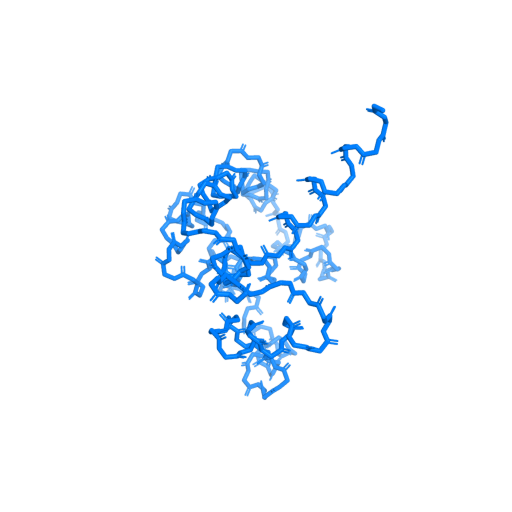96.81 98 PHE A O 1
ATOM 771 N N . ILE A 1 99 ? -1.133 -2.982 10.347 1.00 96.56 99 ILE A N 1
ATOM 772 C CA . ILE A 1 99 ? -0.643 -4.166 9.618 1.00 96.56 99 ILE A CA 1
ATOM 773 C C . ILE A 1 99 ? -0.613 -5.382 10.554 1.00 96.56 99 ILE A C 1
ATOM 775 O O . ILE A 1 99 ? -1.163 -6.443 10.239 1.00 96.56 99 ILE A O 1
ATOM 779 N N . ASP A 1 100 ? -0.030 -5.223 11.742 1.00 94.31 100 ASP A N 1
ATOM 780 C CA . ASP A 1 100 ? 0.064 -6.283 12.750 1.00 94.31 100 ASP A CA 1
ATOM 781 C C . ASP A 1 100 ? -1.299 -6.752 13.261 1.00 94.31 100 ASP A C 1
ATOM 783 O O . ASP A 1 100 ? -1.474 -7.927 13.595 1.00 94.31 100 ASP A O 1
ATOM 787 N N . HIS A 1 101 ? -2.263 -5.841 13.381 1.00 91.94 101 HIS A N 1
ATOM 788 C CA . HIS A 1 101 ? -3.613 -6.174 13.812 1.00 91.94 101 HIS A CA 1
ATOM 789 C C . HIS A 1 101 ? -4.366 -6.958 12.729 1.00 91.94 101 HIS A C 1
ATOM 791 O O . HIS A 1 101 ? -4.913 -8.031 13.000 1.00 91.94 101 HIS A O 1
ATOM 797 N N . PHE A 1 102 ? -4.366 -6.452 11.494 1.00 94.06 102 PHE A N 1
ATOM 798 C CA . PHE A 1 102 ? -5.134 -7.029 10.390 1.00 94.06 102 PHE A CA 1
ATOM 799 C C . PHE A 1 102 ? -4.551 -8.343 9.878 1.00 94.06 102 PHE A C 1
ATOM 801 O O . PHE A 1 102 ? -5.310 -9.266 9.582 1.00 94.06 102 PHE A O 1
ATOM 808 N N . SER A 1 103 ? -3.225 -8.486 9.863 1.00 95.31 103 SER A N 1
ATOM 809 C CA . SER A 1 103 ? -2.553 -9.731 9.460 1.00 95.31 103 SER A CA 1
ATOM 810 C C . SER A 1 103 ? -2.926 -10.944 10.324 1.00 95.31 103 SER A C 1
ATOM 812 O O . SER A 1 103 ? -2.788 -12.085 9.879 1.00 95.31 103 SER A O 1
ATOM 814 N N . LYS A 1 104 ? -3.429 -10.724 11.547 1.00 94.81 104 LYS A N 1
ATOM 815 C CA . LYS A 1 104 ? -3.835 -11.781 12.490 1.00 94.81 104 LYS A CA 1
ATOM 816 C C . LYS A 1 104 ? -5.293 -12.220 12.338 1.00 94.81 104 LYS A C 1
ATOM 818 O O . LYS A 1 104 ? -5.652 -13.266 12.879 1.00 94.81 104 LYS A O 1
ATOM 823 N N . GLN A 1 105 ? -6.123 -11.464 11.618 1.00 93.12 105 GLN A N 1
ATOM 824 C CA . GLN A 1 105 ? -7.521 -11.822 11.355 1.00 93.12 105 GLN A CA 1
ATOM 825 C C . GLN A 1 105 ? -7.577 -13.114 10.532 1.00 93.12 105 GLN A C 1
ATOM 827 O O . GLN A 1 105 ? -6.798 -13.265 9.597 1.00 93.12 105 GLN A O 1
ATOM 832 N N . SER A 1 106 ? -8.481 -14.047 10.847 1.00 94.31 106 SER A N 1
ATOM 833 C CA . SER A 1 106 ? -8.464 -15.410 10.278 1.00 94.31 106 SER A CA 1
ATOM 834 C C . SER A 1 106 ? -8.405 -15.434 8.746 1.00 94.31 106 SER A C 1
ATOM 836 O O . SER A 1 106 ? -7.464 -15.985 8.180 1.00 94.31 106 SER A O 1
ATOM 838 N N . GLY A 1 107 ? -9.352 -14.774 8.073 1.00 94.62 107 GLY A N 1
ATOM 839 C CA . GLY A 1 107 ? -9.413 -14.753 6.608 1.00 94.62 107 GLY A CA 1
ATOM 840 C C . GLY A 1 107 ? -8.233 -14.027 5.953 1.00 94.62 107 GLY A C 1
ATOM 841 O O . GLY A 1 107 ? -7.764 -14.446 4.895 1.00 94.62 107 GLY A O 1
ATOM 842 N N . ILE A 1 108 ? -7.713 -12.974 6.593 1.00 95.38 108 ILE A N 1
ATOM 843 C CA . ILE A 1 108 ? -6.525 -12.263 6.108 1.00 95.38 108 ILE A CA 1
ATOM 844 C C . ILE A 1 108 ? -5.302 -13.158 6.267 1.00 95.38 108 ILE A C 1
ATOM 846 O O . ILE A 1 108 ? -4.623 -13.419 5.285 1.00 95.38 108 ILE A O 1
ATOM 850 N N . LYS A 1 109 ? -5.068 -13.710 7.459 1.00 96.12 109 LYS A N 1
ATOM 851 C CA . LYS A 1 109 ? -3.965 -14.632 7.749 1.00 96.12 109 LYS A CA 1
ATOM 852 C C . LYS A 1 109 ? -3.925 -15.806 6.768 1.00 96.12 109 LYS A C 1
ATOM 854 O O . LYS A 1 109 ? -2.861 -16.140 6.251 1.00 96.12 109 LYS A O 1
ATOM 859 N N . GLU A 1 110 ? -5.079 -16.413 6.491 1.00 97.06 110 GLU A N 1
ATOM 860 C CA . GLU A 1 110 ? -5.210 -17.474 5.490 1.00 97.06 110 GLU A CA 1
ATOM 861 C C . GLU A 1 110 ? -4.851 -16.986 4.082 1.00 97.06 110 GLU A C 1
ATOM 863 O O . GLU A 1 110 ? -4.158 -17.690 3.350 1.00 97.06 110 GLU A O 1
ATOM 868 N N . TYR A 1 111 ? -5.280 -15.780 3.697 1.00 95.69 111 TYR A N 1
ATOM 869 C CA . TYR A 1 111 ? -4.918 -15.183 2.413 1.00 95.69 111 TYR A CA 1
ATOM 870 C C . TYR A 1 111 ? -3.414 -14.901 2.304 1.00 95.69 111 TYR A C 1
ATOM 872 O O . TYR A 1 111 ? -2.821 -15.286 1.294 1.00 95.69 111 TYR A O 1
ATOM 880 N N . LEU A 1 112 ? -2.789 -14.317 3.337 1.00 94.25 112 LEU A N 1
ATOM 881 C CA . LEU A 1 112 ? -1.351 -14.014 3.362 1.00 94.25 112 LEU A CA 1
ATOM 882 C C . LEU A 1 112 ? -0.490 -15.275 3.219 1.00 94.25 112 LEU A C 1
ATOM 884 O O . LEU A 1 112 ? 0.561 -15.222 2.592 1.00 94.25 112 LEU A O 1
ATOM 888 N N . ALA A 1 113 ? -0.940 -16.403 3.775 1.00 94.69 113 ALA A N 1
ATOM 889 C CA . ALA A 1 113 ? -0.261 -17.694 3.663 1.00 94.69 113 ALA A CA 1
ATOM 890 C C . ALA A 1 113 ? -0.575 -18.446 2.355 1.00 94.69 113 ALA A C 1
ATOM 892 O O . ALA A 1 113 ? 0.009 -19.498 2.088 1.00 94.69 113 ALA A O 1
ATOM 893 N N . SER A 1 114 ? -1.527 -17.958 1.556 1.00 96.06 114 SER A N 1
ATOM 894 C CA . SER A 1 114 ? -1.980 -18.642 0.347 1.00 96.06 114 SER A CA 1
ATOM 895 C C . SER A 1 114 ? -1.154 -18.246 -0.881 1.00 96.06 114 SER A C 1
ATOM 897 O O . SER A 1 114 ? -0.768 -17.086 -1.013 1.00 96.06 114 SER A O 1
ATOM 899 N N . PRO A 1 115 ? -0.998 -19.143 -1.873 1.00 94.56 115 PRO A N 1
ATOM 900 C CA . PRO A 1 115 ? -0.352 -18.811 -3.147 1.00 94.56 115 PRO A CA 1
ATOM 901 C C . PRO A 1 115 ? -1.181 -17.844 -4.010 1.00 94.56 115 PRO A C 1
ATOM 903 O O . PRO A 1 115 ? -0.769 -17.494 -5.110 1.00 94.56 115 PRO A O 1
ATOM 906 N N . ARG A 1 116 ? -2.377 -17.443 -3.552 1.00 92.81 116 ARG A N 1
ATOM 907 C CA . ARG A 1 116 ? -3.218 -16.456 -4.241 1.00 92.81 116 ARG A CA 1
ATOM 908 C C . ARG A 1 116 ? -2.725 -15.029 -4.022 1.00 92.81 116 ARG A C 1
ATOM 9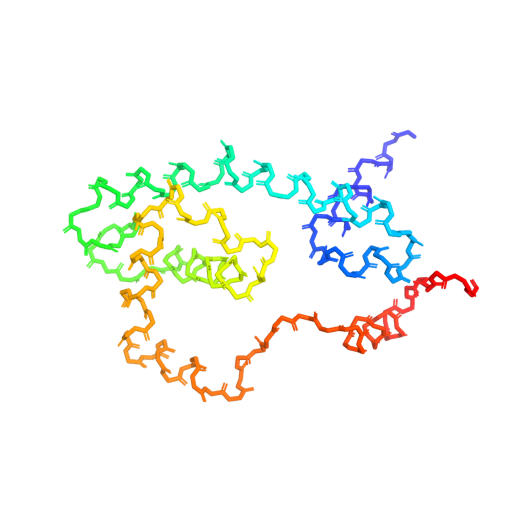10 O O . ARG A 1 116 ? -3.106 -14.152 -4.791 1.00 92.81 116 ARG A O 1
ATOM 917 N N . ARG A 1 117 ? -1.935 -14.789 -2.971 1.00 91.56 117 ARG A N 1
ATOM 918 C CA . ARG A 1 117 ? -1.331 -13.485 -2.723 1.00 91.56 117 ARG A CA 1
ATOM 919 C C . ARG A 1 117 ? -0.083 -13.353 -3.584 1.00 91.56 117 ARG A C 1
ATOM 921 O O . ARG A 1 117 ? 0.889 -14.079 -3.391 1.00 91.56 117 ARG A O 1
ATOM 928 N N . ASN A 1 118 ? -0.128 -12.428 -4.533 1.00 89.31 118 ASN A N 1
ATOM 929 C CA . ASN A 1 118 ? 1.037 -12.089 -5.338 1.00 89.31 118 ASN A CA 1
ATOM 930 C C . ASN A 1 118 ? 2.013 -11.259 -4.497 1.00 89.31 118 ASN A C 1
ATOM 932 O O . ASN A 1 118 ? 1.581 -10.411 -3.717 1.00 89.31 118 ASN A O 1
ATOM 936 N N . GLY A 1 119 ? 3.310 -11.514 -4.658 1.00 86.88 119 GLY A N 1
ATOM 937 C CA . GLY A 1 119 ? 4.358 -10.677 -4.076 1.00 86.88 119 GLY A CA 1
ATOM 938 C C . GLY A 1 119 ? 4.591 -9.400 -4.884 1.00 86.88 119 GLY A C 1
ATOM 939 O O . GLY A 1 119 ? 3.878 -9.113 -5.851 1.00 86.88 119 GLY A O 1
ATOM 940 N N . LEU A 1 120 ? 5.631 -8.655 -4.503 1.00 86.12 120 LEU A N 1
ATOM 941 C CA . LEU A 1 120 ? 6.073 -7.487 -5.258 1.00 86.12 120 LEU A CA 1
ATOM 942 C C . LEU A 1 120 ? 6.404 -7.870 -6.713 1.00 86.12 120 LEU A C 1
ATOM 944 O O . LEU A 1 120 ? 7.024 -8.914 -6.941 1.00 86.12 120 LEU A O 1
ATOM 948 N N . PRO A 1 121 ? 6.021 -7.039 -7.700 1.00 84.75 121 PRO A N 1
ATOM 949 C CA . PRO A 1 121 ? 6.397 -7.251 -9.091 1.00 84.75 121 PRO A CA 1
ATOM 950 C C . PRO A 1 121 ? 7.916 -7.355 -9.245 1.00 84.75 121 PRO A C 1
ATOM 952 O O . PRO A 1 121 ? 8.648 -6.463 -8.816 1.00 84.75 121 PRO A O 1
ATOM 955 N N . ASP A 1 122 ? 8.384 -8.421 -9.892 1.00 86.19 122 ASP A N 1
ATOM 956 C CA . ASP A 1 122 ? 9.789 -8.577 -10.257 1.00 86.19 122 ASP A CA 1
ATOM 957 C C . ASP A 1 122 ? 10.051 -8.180 -11.721 1.00 86.19 122 ASP A C 1
ATOM 959 O O . ASP A 1 122 ? 9.148 -7.834 -12.499 1.00 86.19 122 ASP A O 1
ATOM 963 N N . LEU A 1 123 ? 11.331 -8.202 -12.100 1.00 86.06 123 LEU A N 1
ATOM 964 C CA . LEU A 1 123 ? 11.773 -7.792 -13.430 1.00 86.06 123 LEU A CA 1
ATOM 965 C C . LEU A 1 123 ? 11.179 -8.681 -14.532 1.00 86.06 123 LEU A C 1
ATOM 967 O O . LEU A 1 123 ? 10.866 -8.196 -15.622 1.00 86.06 123 LEU A O 1
ATOM 971 N N . GLU A 1 124 ? 11.029 -9.977 -14.272 1.00 90.25 124 GLU A N 1
ATOM 972 C CA . GLU A 1 124 ? 10.549 -10.931 -15.269 1.00 90.25 124 GLU A CA 1
ATOM 973 C C . GLU A 1 124 ? 9.040 -10.817 -15.474 1.00 90.25 124 GLU A C 1
ATOM 975 O O . GLU A 1 124 ? 8.587 -10.799 -16.624 1.00 90.25 124 GLU A O 1
ATOM 980 N N . TYR A 1 125 ? 8.275 -10.627 -14.398 1.00 88.19 125 TYR A N 1
ATOM 981 C CA . TYR A 1 125 ? 6.863 -10.265 -14.447 1.00 88.19 125 TYR A CA 1
ATOM 982 C C . TYR A 1 125 ? 6.665 -8.965 -15.229 1.00 88.19 125 TYR A C 1
ATOM 984 O O . TYR A 1 125 ? 5.880 -8.921 -16.177 1.00 88.19 125 TYR A O 1
ATOM 992 N N . THR A 1 126 ? 7.451 -7.932 -14.919 1.00 87.06 126 THR A N 1
ATOM 993 C CA . THR A 1 126 ? 7.372 -6.627 -15.588 1.00 87.06 126 THR A CA 1
ATOM 994 C C . THR A 1 126 ? 7.630 -6.741 -17.095 1.00 87.06 126 THR A C 1
ATOM 996 O O . THR A 1 126 ? 6.836 -6.261 -17.911 1.00 87.06 126 THR A O 1
ATOM 999 N N . LYS A 1 127 ? 8.695 -7.447 -17.503 1.00 87.81 127 LYS A N 1
ATOM 1000 C CA . LYS A 1 127 ? 8.978 -7.723 -18.924 1.00 87.81 127 LYS A CA 1
ATOM 1001 C C . LYS A 1 127 ? 7.879 -8.557 -19.578 1.00 87.81 127 LYS A C 1
ATOM 1003 O O . LYS A 1 127 ? 7.566 -8.341 -20.748 1.00 87.81 127 LYS A O 1
ATOM 1008 N N . HIS A 1 128 ? 7.321 -9.533 -18.862 1.00 90.69 128 HIS A N 1
ATOM 1009 C CA . HIS A 1 128 ? 6.229 -10.357 -19.364 1.00 90.69 128 HIS A CA 1
ATOM 1010 C C . HIS A 1 128 ? 4.989 -9.507 -19.652 1.00 90.69 128 HIS A C 1
ATOM 1012 O O . HIS A 1 128 ? 4.473 -9.573 -20.767 1.00 90.69 128 HIS A O 1
ATOM 1018 N N . CYS A 1 129 ? 4.580 -8.646 -18.718 1.00 88.25 129 CYS A N 1
ATOM 1019 C CA . CYS A 1 129 ? 3.492 -7.695 -18.923 1.00 88.25 129 CYS A CA 1
ATOM 1020 C C . CYS A 1 129 ? 3.746 -6.790 -20.131 1.00 88.25 129 CYS A C 1
ATOM 1022 O O . CYS A 1 129 ? 2.867 -6.665 -20.979 1.00 88.25 129 CYS A O 1
ATOM 1024 N N . CYS A 1 130 ? 4.953 -6.228 -20.271 1.00 86.62 130 CYS A N 1
ATOM 1025 C CA . CYS A 1 130 ? 5.278 -5.382 -21.421 1.00 86.62 130 CYS A CA 1
ATOM 1026 C C . CYS A 1 130 ? 5.134 -6.133 -22.754 1.00 86.62 130 CYS A C 1
ATOM 1028 O O . CYS A 1 130 ? 4.588 -5.588 -23.708 1.00 86.62 130 CYS A O 1
ATOM 1030 N N . ARG A 1 131 ? 5.543 -7.409 -22.817 1.00 89.94 131 ARG A N 1
ATOM 1031 C CA . ARG A 1 131 ? 5.361 -8.243 -24.019 1.00 89.94 131 ARG A CA 1
ATOM 1032 C C . ARG A 1 131 ? 3.891 -8.508 -24.338 1.00 89.94 131 ARG A C 1
ATOM 1034 O O . ARG A 1 131 ? 3.508 -8.401 -25.494 1.00 89.94 131 ARG A O 1
ATOM 1041 N N . ILE A 1 132 ? 3.083 -8.869 -23.340 1.00 92.31 132 ILE A N 1
ATOM 1042 C CA . ILE A 1 132 ? 1.657 -9.179 -23.539 1.00 92.31 132 ILE A CA 1
ATOM 1043 C C . ILE A 1 132 ? 0.868 -7.932 -23.945 1.00 92.31 132 ILE A C 1
ATOM 1045 O O . ILE A 1 132 ? -0.010 -8.004 -24.800 1.00 92.31 132 ILE A O 1
ATOM 1049 N N . LEU A 1 133 ? 1.198 -6.789 -23.345 1.00 86.75 133 LEU A N 1
ATOM 1050 C CA . LEU A 1 133 ? 0.517 -5.518 -23.573 1.00 86.75 133 LEU A CA 1
ATOM 1051 C C . LEU A 1 133 ? 1.095 -4.722 -24.756 1.00 86.75 133 LEU A C 1
ATOM 1053 O O . LEU A 1 133 ? 0.622 -3.621 -25.020 1.00 86.75 133 LEU A O 1
ATOM 1057 N N . ASN A 1 134 ? 2.094 -5.259 -25.470 1.00 86.00 134 ASN A N 1
ATOM 1058 C CA . ASN A 1 134 ? 2.827 -4.568 -26.539 1.00 86.00 134 ASN A CA 1
ATOM 1059 C C . ASN A 1 134 ? 3.380 -3.190 -26.116 1.00 86.00 134 ASN A C 1
ATOM 1061 O O . ASN A 1 134 ? 3.346 -2.232 -26.886 1.00 86.00 134 ASN A O 1
ATOM 1065 N N . LEU A 1 135 ? 3.887 -3.095 -24.885 1.00 83.56 135 LEU A N 1
ATOM 1066 C CA . LEU A 1 135 ? 4.541 -1.897 -24.359 1.00 83.56 135 LEU A CA 1
ATOM 1067 C C . LEU A 1 135 ? 6.026 -1.863 -24.761 1.00 83.56 135 LEU A C 1
ATOM 1069 O O . LEU A 1 135 ? 6.648 -2.926 -24.894 1.00 83.56 135 LEU A O 1
ATOM 1073 N N . PRO A 1 136 ? 6.613 -0.666 -24.949 1.00 80.38 136 PRO A N 1
ATOM 1074 C CA . PRO A 1 136 ? 8.016 -0.525 -25.328 1.00 80.38 136 PRO A CA 1
ATOM 1075 C C . PRO A 1 136 ? 8.950 -1.115 -24.265 1.00 80.38 136 PRO A C 1
ATOM 1077 O O . PRO A 1 136 ? 8.649 -1.098 -23.081 1.00 80.38 136 PRO A O 1
ATOM 1080 N N . LEU A 1 137 ? 10.107 -1.630 -24.676 1.00 79.94 137 LEU A N 1
ATOM 1081 C CA . LEU A 1 137 ? 11.179 -2.036 -23.765 1.00 79.94 137 LEU A CA 1
ATOM 1082 C C . LEU A 1 137 ? 12.389 -1.153 -24.053 1.00 79.94 137 LEU A C 1
ATOM 1084 O O . LEU A 1 137 ? 12.787 -1.034 -25.211 1.00 79.94 137 LEU A O 1
ATOM 1088 N N . ALA A 1 138 ? 12.985 -0.565 -23.020 1.00 72.38 138 ALA A N 1
ATOM 1089 C CA . ALA A 1 138 ? 14.169 0.268 -23.162 1.00 72.38 138 ALA A CA 1
ATOM 1090 C C . ALA A 1 138 ? 15.290 -0.504 -23.887 1.00 72.38 138 ALA A C 1
ATOM 1092 O O . ALA A 1 138 ? 15.621 -1.636 -23.524 1.00 72.38 138 ALA A O 1
ATOM 1093 N N . GLY A 1 139 ? 15.872 0.104 -24.925 1.00 64.31 139 GLY A N 1
ATOM 1094 C CA . GLY A 1 139 ? 16.979 -0.485 -25.690 1.00 64.31 139 GLY A CA 1
ATOM 1095 C C . GLY A 1 139 ? 16.587 -1.480 -26.793 1.00 64.31 139 GLY A C 1
ATOM 1096 O O . GLY A 1 139 ? 17.463 -2.204 -27.269 1.00 64.31 139 GLY A O 1
ATOM 1097 N N . LYS A 1 140 ? 15.314 -1.525 -27.208 1.00 49.84 140 LYS A N 1
ATOM 1098 C CA . LYS A 1 140 ? 14.864 -2.168 -28.454 1.00 49.84 140 LYS A CA 1
ATOM 1099 C C . LYS A 1 140 ? 14.270 -1.164 -29.430 1.00 49.84 140 LYS A C 1
ATOM 1101 O O . LYS A 1 140 ? 13.651 -0.189 -28.956 1.00 49.84 140 LYS A O 1
#

Organism: Strongylocentrotus purpuratus (NCBI:txid7668)

Secondary structure (DSSP, 8-state):
--SHHHHHHHHHHHS-HHHHHHHS-HHHHHHHHHHHHHHIIIIIHHHHHHHHHH-SSSSSSTTS--HHHHHHHHHHHHHHHSTTTGGGGGG-HHHHHHHHHHTTSHHHHHHHTSTTS--S--HHHHHHHHHHTT---TT-